Protein AF-A0A1J3D5P9-F1 (afdb_monomer)

Mean predicted aligned error: 11.23 Å

pLDDT: mean 81.09, std 12.34, range [38.19, 93.5]

Structure (mmCIF, N/CA/C/O backbone):
data_AF-A0A1J3D5P9-F1
#
_entry.id   AF-A0A1J3D5P9-F1
#
loop_
_atom_site.group_PDB
_atom_site.id
_atom_site.type_symbol
_atom_site.label_atom_id
_atom_site.label_alt_id
_atom_site.label_comp_id
_atom_site.label_asym_id
_atom_site.label_entity_id
_atom_site.label_seq_id
_atom_site.pdbx_PDB_ins_code
_atom_site.Cartn_x
_atom_site.Cartn_y
_atom_site.Cartn_z
_atom_site.occupancy
_atom_site.B_iso_or_equiv
_atom_site.auth_seq_id
_atom_site.auth_comp_id
_atom_site.auth_asym_id
_atom_site.auth_atom_id
_atom_site.pdbx_PDB_model_num
ATOM 1 N N . LEU A 1 1 ? 7.967 -20.321 -6.974 1.00 40.34 1 LEU A N 1
ATOM 2 C CA . LEU A 1 1 ? 7.329 -18.988 -7.048 1.00 40.34 1 LEU A CA 1
ATOM 3 C C . LEU A 1 1 ? 6.367 -18.915 -5.877 1.00 40.34 1 LEU A C 1
ATOM 5 O O . LEU A 1 1 ? 5.347 -19.586 -5.924 1.00 40.34 1 LEU A O 1
ATOM 9 N N . GLU A 1 2 ? 6.733 -18.238 -4.789 1.00 38.19 2 GLU A N 1
ATOM 10 C CA . GLU A 1 2 ? 5.822 -18.061 -3.654 1.00 38.19 2 GLU A CA 1
ATOM 11 C C . GLU A 1 2 ? 4.641 -17.213 -4.117 1.00 38.19 2 GLU A C 1
ATOM 13 O O . GLU A 1 2 ? 4.770 -16.013 -4.364 1.00 38.19 2 GLU A O 1
ATOM 18 N N . THR A 1 3 ? 3.495 -17.858 -4.307 1.00 41.19 3 THR A N 1
ATOM 19 C CA . THR A 1 3 ? 2.219 -17.196 -4.542 1.00 41.19 3 THR A CA 1
ATOM 20 C C . THR A 1 3 ? 2.019 -16.223 -3.387 1.00 41.19 3 THR A C 1
ATOM 22 O O . THR A 1 3 ? 1.904 -16.646 -2.238 1.00 41.19 3 THR A O 1
ATOM 25 N N . THR A 1 4 ? 2.075 -14.918 -3.657 1.00 54.12 4 THR A N 1
ATOM 26 C CA . THR A 1 4 ? 1.967 -13.889 -2.619 1.00 54.12 4 THR A CA 1
ATOM 27 C C . THR A 1 4 ? 0.661 -14.107 -1.867 1.00 54.12 4 THR A C 1
ATOM 29 O O . THR A 1 4 ? -0.407 -13.894 -2.444 1.00 54.12 4 THR A O 1
ATOM 32 N N . LYS A 1 5 ? 0.738 -14.563 -0.612 1.00 68.69 5 LYS A N 1
ATOM 33 C CA . LYS A 1 5 ? -0.418 -14.689 0.278 1.00 68.69 5 LYS A CA 1
ATOM 34 C C . LYS A 1 5 ? -1.003 -13.288 0.444 1.00 68.69 5 LYS A C 1
ATOM 36 O O . LYS A 1 5 ? -0.422 -12.459 1.137 1.00 68.69 5 LYS A O 1
ATOM 41 N N . GLY A 1 6 ? -2.052 -12.987 -0.314 1.00 74.88 6 GLY A N 1
ATOM 42 C CA . GLY A 1 6 ? -2.789 -11.739 -0.182 1.00 74.88 6 GLY A CA 1
ATOM 43 C C . GLY A 1 6 ? -3.613 -11.799 1.093 1.00 74.88 6 GLY A C 1
ATOM 44 O O . GLY A 1 6 ? -4.184 -12.846 1.390 1.00 74.88 6 GLY A O 1
ATOM 45 N N . LEU A 1 7 ? -3.647 -10.699 1.835 1.00 83.81 7 LEU A N 1
ATOM 46 C CA . LEU A 1 7 ? -4.527 -10.570 2.981 1.00 83.81 7 LEU A CA 1
ATOM 47 C C . LEU A 1 7 ? -5.940 -10.287 2.462 1.00 83.81 7 LEU A C 1
ATOM 49 O O . LEU A 1 7 ? -6.143 -9.368 1.659 1.00 83.81 7 LEU A O 1
ATOM 53 N N . ASP A 1 8 ? -6.893 -11.113 2.876 1.00 83.25 8 ASP A N 1
ATOM 54 C CA . ASP A 1 8 ? -8.306 -10.874 2.616 1.00 83.25 8 ASP A CA 1
ATOM 55 C C . ASP A 1 8 ? -8.830 -9.890 3.670 1.00 83.25 8 ASP A C 1
ATOM 57 O O . ASP A 1 8 ? -8.488 -9.990 4.846 1.00 83.25 8 ASP A O 1
ATOM 61 N N . PHE A 1 9 ? -9.613 -8.911 3.229 1.00 83.56 9 PHE A N 1
ATOM 62 C CA . PHE A 1 9 ? -10.230 -7.903 4.087 1.00 83.56 9 PHE A CA 1
ATOM 63 C C . PHE A 1 9 ? -11.676 -7.677 3.642 1.00 83.56 9 PHE A C 1
ATOM 65 O O . PHE A 1 9 ? -12.020 -7.906 2.476 1.00 83.56 9 PHE A O 1
ATOM 72 N N . HIS A 1 10 ? -12.523 -7.259 4.575 1.00 82.50 10 HIS A N 1
ATOM 73 C CA . HIS A 1 10 ? -13.957 -7.082 4.380 1.00 82.50 10 HIS A CA 1
ATOM 74 C C . HIS A 1 10 ? -14.357 -5.604 4.409 1.00 82.50 10 HIS A C 1
ATOM 76 O O . HIS A 1 10 ? -13.612 -4.741 4.861 1.00 82.50 10 HIS A O 1
ATOM 82 N N . ASP A 1 11 ? -15.571 -5.307 3.940 1.00 83.50 11 ASP A N 1
ATOM 83 C CA . ASP A 1 11 ? -16.112 -3.941 3.867 1.00 83.50 11 ASP A CA 1
ATOM 84 C C . ASP A 1 11 ? -16.071 -3.220 5.224 1.00 83.50 11 ASP A C 1
ATOM 86 O O . ASP A 1 11 ? -15.718 -2.045 5.284 1.00 83.50 11 ASP A O 1
ATOM 90 N N . LYS A 1 12 ? -16.303 -3.959 6.316 1.00 83.06 12 LYS A N 1
ATOM 91 C CA . LYS A 1 12 ? -16.228 -3.463 7.701 1.00 83.06 12 LYS A CA 1
ATOM 92 C C . LYS A 1 12 ? -14.860 -2.881 8.066 1.00 83.06 12 LYS A C 1
ATOM 94 O O . LYS A 1 12 ? -14.778 -1.953 8.868 1.00 83.06 12 LYS A O 1
ATOM 99 N N . ASP A 1 13 ? -13.791 -3.398 7.465 1.00 82.69 13 ASP A N 1
ATOM 100 C CA . ASP A 1 13 ? -12.425 -2.942 7.731 1.00 82.69 13 ASP A CA 1
ATOM 101 C C . ASP A 1 13 ? -12.130 -1.602 7.037 1.00 82.69 13 ASP A C 1
ATOM 103 O O . ASP A 1 13 ? -11.192 -0.901 7.407 1.00 82.69 13 ASP A O 1
ATOM 107 N N . VAL A 1 14 ? -12.934 -1.230 6.032 1.00 84.56 14 VAL A N 1
ATOM 108 C CA . VAL A 1 14 ? -12.785 -0.000 5.232 1.00 84.56 14 VAL A CA 1
ATOM 109 C C . VAL A 1 14 ? -13.698 1.130 5.731 1.00 84.56 14 VAL A C 1
ATOM 111 O O . VAL A 1 14 ? -13.475 2.293 5.390 1.00 84.56 14 VAL A O 1
ATOM 114 N N . GLU A 1 15 ? -14.713 0.809 6.538 1.00 82.56 15 GLU A N 1
ATOM 115 C CA . GLU A 1 15 ? -15.733 1.752 7.023 1.00 82.56 15 GLU A CA 1
ATOM 116 C C . GLU A 1 15 ? -15.211 2.759 8.060 1.00 82.56 15 GLU A C 1
ATOM 118 O O . GLU A 1 15 ? -15.662 3.904 8.064 1.00 82.56 15 GLU A O 1
ATOM 123 N N . SER A 1 16 ? -14.251 2.367 8.905 1.00 90.50 16 SER A N 1
ATOM 124 C CA . SER A 1 16 ? -13.679 3.224 9.954 1.00 90.50 16 SER A CA 1
ATOM 125 C C . SER A 1 16 ? -12.176 3.429 9.767 1.00 90.50 16 SER A C 1
ATOM 127 O O . SER A 1 16 ? -11.458 2.519 9.349 1.00 90.50 16 SER A O 1
ATOM 129 N N . GLU A 1 17 ? -11.680 4.623 10.106 1.00 87.50 17 GLU A N 1
ATOM 130 C CA . GLU A 1 17 ? -10.238 4.895 10.095 1.00 87.50 17 GLU A CA 1
ATOM 131 C C . GLU A 1 17 ? -9.483 4.072 11.146 1.00 87.50 17 GLU A C 1
ATOM 133 O O . GLU A 1 17 ? -8.360 3.645 10.871 1.00 87.50 17 GLU A O 1
ATOM 138 N N . ASP A 1 18 ? -10.114 3.786 12.287 1.00 89.62 18 ASP A N 1
ATOM 139 C CA . ASP A 1 18 ? -9.534 2.944 13.339 1.00 89.62 18 ASP A CA 1
ATOM 140 C C . ASP A 1 18 ? -9.362 1.499 12.846 1.00 89.62 18 ASP A C 1
ATOM 142 O O . ASP A 1 18 ? -8.281 0.922 12.967 1.00 89.62 18 ASP A O 1
ATOM 146 N N . ASN A 1 19 ? -10.376 0.953 12.164 1.00 90.19 19 ASN A N 1
ATOM 147 C CA . ASN A 1 19 ? -10.308 -0.389 11.573 1.00 90.19 19 ASN A CA 1
ATOM 148 C C . ASN A 1 19 ? -9.239 -0.462 10.471 1.00 90.19 19 ASN A C 1
ATOM 150 O O . ASN A 1 19 ? -8.497 -1.440 10.382 1.00 90.19 19 ASN A O 1
ATOM 154 N N . LEU A 1 20 ? -9.105 0.589 9.651 1.00 91.12 20 LEU A N 1
ATOM 155 C CA . LEU A 1 20 ? -8.042 0.675 8.645 1.00 91.12 20 LEU A CA 1
ATOM 156 C C . LEU A 1 20 ? -6.652 0.685 9.288 1.00 91.12 20 LEU A C 1
ATOM 158 O O . LEU A 1 20 ? -5.711 0.128 8.715 1.00 91.12 20 LEU A O 1
ATOM 162 N N . TRP A 1 21 ? -6.508 1.326 10.449 1.00 90.69 21 TRP A N 1
ATOM 163 C CA . TRP A 1 21 ? -5.254 1.343 11.196 1.00 90.69 21 TRP A CA 1
ATOM 164 C C . TRP A 1 21 ? -4.912 -0.038 11.767 1.00 90.69 21 TRP A C 1
ATOM 166 O O . TRP A 1 21 ? -3.777 -0.498 11.616 1.00 90.69 21 TRP A O 1
ATOM 176 N N . GLU A 1 22 ? -5.889 -0.742 12.339 1.00 91.31 22 GLU A N 1
ATOM 177 C CA . GLU A 1 22 ? -5.712 -2.129 12.787 1.00 91.31 22 GLU A CA 1
ATOM 178 C C . GLU A 1 22 ? -5.345 -3.057 11.621 1.00 91.31 22 GLU A C 1
ATOM 180 O O . GLU A 1 22 ? -4.378 -3.821 11.706 1.00 91.31 22 GLU A O 1
ATOM 185 N N . LEU A 1 23 ? -6.041 -2.924 10.488 1.00 91.19 23 LEU A N 1
ATOM 186 C CA . LEU A 1 23 ? -5.744 -3.660 9.260 1.00 91.19 23 LEU A CA 1
ATOM 187 C C . LEU A 1 23 ? -4.319 -3.383 8.764 1.00 91.19 23 LEU A C 1
ATOM 189 O O . LEU A 1 23 ? -3.641 -4.291 8.280 1.00 91.19 23 LEU A O 1
ATOM 193 N N . TYR A 1 24 ? -3.841 -2.145 8.893 1.00 90.56 24 TYR A N 1
ATOM 194 C CA . TYR A 1 24 ? -2.483 -1.768 8.513 1.00 90.56 24 TYR A CA 1
ATOM 195 C C . TYR A 1 24 ? -1.423 -2.436 9.398 1.00 90.56 24 TYR A C 1
ATOM 197 O O . TYR A 1 24 ? -0.433 -2.954 8.876 1.00 90.56 24 TYR A O 1
ATOM 205 N N . GLU A 1 25 ? -1.610 -2.477 10.719 1.00 89.88 25 GLU A N 1
ATOM 206 C CA . GLU A 1 25 ? -0.680 -3.168 11.625 1.00 89.88 25 GLU A CA 1
ATOM 207 C C . GLU A 1 25 ? -0.724 -4.699 11.434 1.00 89.88 25 GLU A C 1
ATOM 209 O O . GLU A 1 25 ? 0.331 -5.345 11.423 1.00 89.88 25 GLU A O 1
ATOM 214 N N . LEU A 1 26 ? -1.902 -5.279 11.169 1.00 89.88 26 LEU A N 1
ATOM 215 C CA . LEU A 1 26 ? -2.049 -6.689 10.782 1.00 89.88 26 LEU A CA 1
ATOM 216 C C . LEU A 1 26 ? -1.309 -6.996 9.477 1.00 89.88 26 LEU A C 1
ATOM 218 O O . LEU A 1 26 ? -0.515 -7.934 9.412 1.00 89.88 26 LEU A O 1
ATOM 222 N N . TRP A 1 27 ? -1.518 -6.177 8.447 1.00 91.00 27 TRP A N 1
ATOM 223 C CA . TRP A 1 27 ? -0.854 -6.312 7.153 1.00 91.00 27 TRP A CA 1
ATOM 224 C C . TRP A 1 27 ? 0.671 -6.194 7.276 1.00 91.00 27 TRP A C 1
ATOM 226 O O . TRP A 1 27 ? 1.409 -7.003 6.704 1.00 91.00 27 TRP A O 1
ATOM 236 N N . ARG A 1 28 ? 1.161 -5.234 8.070 1.00 89.06 28 ARG A N 1
ATOM 237 C CA . ARG A 1 28 ? 2.598 -5.062 8.330 1.00 89.06 28 ARG A CA 1
ATOM 238 C C . ARG A 1 28 ? 3.198 -6.254 9.053 1.00 89.06 28 ARG A C 1
ATOM 240 O O . ARG A 1 28 ? 4.315 -6.646 8.724 1.00 89.06 28 ARG A O 1
ATOM 247 N N . SER A 1 29 ? 2.465 -6.826 10.002 1.00 88.25 29 SER A N 1
ATOM 248 C CA . SER A 1 29 ? 2.885 -8.022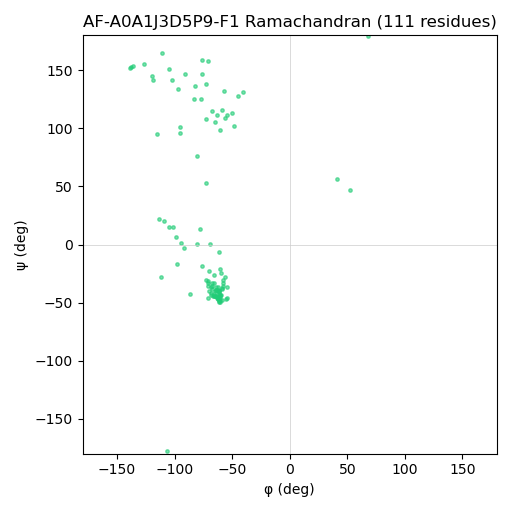 10.731 1.00 88.25 29 SER A CA 1
ATOM 249 C C . SER A 1 29 ? 2.897 -9.252 9.819 1.00 88.25 29 SER A C 1
ATOM 251 O O . SER A 1 29 ? 3.863 -10.008 9.826 1.00 88.25 29 SER A O 1
ATOM 253 N N . HIS A 1 30 ? 1.882 -9.407 8.964 1.00 87.19 30 HIS A N 1
ATOM 254 C CA . HIS A 1 30 ? 1.768 -10.511 8.006 1.00 87.19 30 HIS A CA 1
ATOM 255 C C . HIS A 1 30 ? 2.878 -10.508 6.941 1.00 87.19 30 HIS A C 1
ATOM 257 O O . HIS A 1 30 ? 3.355 -11.566 6.533 1.00 87.19 30 HIS A O 1
ATOM 263 N N . HIS A 1 31 ? 3.305 -9.329 6.485 1.00 84.00 31 HIS A N 1
ATOM 264 C CA . HIS A 1 31 ? 4.380 -9.187 5.498 1.00 84.00 31 HIS A CA 1
ATOM 265 C C . HIS A 1 31 ? 5.749 -8.845 6.103 1.00 84.00 31 HIS A C 1
ATOM 267 O O . HIS A 1 31 ? 6.693 -8.599 5.352 1.00 84.00 31 HIS A O 1
ATOM 273 N N . THR A 1 32 ? 5.867 -8.834 7.435 1.00 84.50 32 THR A N 1
ATOM 274 C CA . THR A 1 32 ? 7.101 -8.528 8.179 1.00 84.50 32 THR A CA 1
ATOM 275 C C . THR A 1 32 ? 7.743 -7.198 7.748 1.00 84.50 32 THR A C 1
ATOM 277 O O . THR A 1 32 ? 8.945 -7.103 7.500 1.00 84.50 32 THR A O 1
ATOM 280 N N . ILE A 1 33 ? 6.932 -6.142 7.631 1.00 81.06 33 ILE A N 1
ATOM 281 C CA . ILE A 1 33 ? 7.361 -4.819 7.154 1.00 81.06 33 ILE A CA 1
ATOM 282 C C . ILE A 1 33 ? 7.698 -3.912 8.349 1.00 81.06 33 ILE A C 1
ATOM 284 O O . ILE A 1 33 ? 6.827 -3.312 9.000 1.00 81.06 33 ILE A O 1
ATOM 288 N N . ALA A 1 34 ? 8.996 -3.775 8.625 1.00 78.12 34 ALA A N 1
ATOM 289 C CA . ALA A 1 34 ? 9.526 -2.827 9.600 1.00 78.12 34 ALA A CA 1
ATOM 290 C C . ALA A 1 34 ? 9.668 -1.425 8.974 1.00 78.12 34 ALA A C 1
ATOM 292 O O . ALA A 1 34 ? 10.304 -1.266 7.934 1.00 78.12 34 ALA A O 1
ATOM 293 N N . ARG A 1 35 ? 9.063 -0.406 9.599 1.00 79.50 35 ARG A N 1
ATOM 294 C CA . ARG A 1 35 ? 9.130 1.014 9.195 1.00 79.50 35 ARG A CA 1
ATOM 295 C C . ARG A 1 35 ? 9.291 1.902 10.423 1.00 79.50 35 ARG A C 1
ATOM 297 O O . ARG A 1 35 ? 8.812 1.536 11.500 1.00 79.50 35 ARG A O 1
ATOM 304 N N . SER A 1 36 ? 9.918 3.065 10.253 1.00 85.25 36 SER A N 1
ATOM 305 C CA . SER A 1 36 ? 10.032 4.067 11.320 1.00 85.25 36 SER A CA 1
ATOM 306 C C . SER A 1 36 ? 8.678 4.729 11.614 1.00 85.25 36 SER A C 1
ATOM 308 O O . SER A 1 36 ? 7.785 4.735 10.766 1.00 85.25 36 SER A O 1
ATOM 310 N N . LEU A 1 37 ? 8.507 5.296 12.814 1.00 81.62 37 LEU A N 1
ATOM 311 C CA . LEU A 1 37 ? 7.240 5.915 13.233 1.00 81.62 37 LEU A CA 1
ATOM 312 C C . LEU A 1 37 ? 6.803 7.054 12.293 1.00 81.62 37 LEU A C 1
ATOM 314 O O . LEU A 1 37 ? 5.624 7.171 11.971 1.00 81.62 37 LEU A O 1
ATOM 318 N N . GLU A 1 38 ? 7.755 7.850 11.805 1.00 83.31 38 GLU A N 1
ATOM 319 C CA . GLU A 1 38 ? 7.475 8.957 1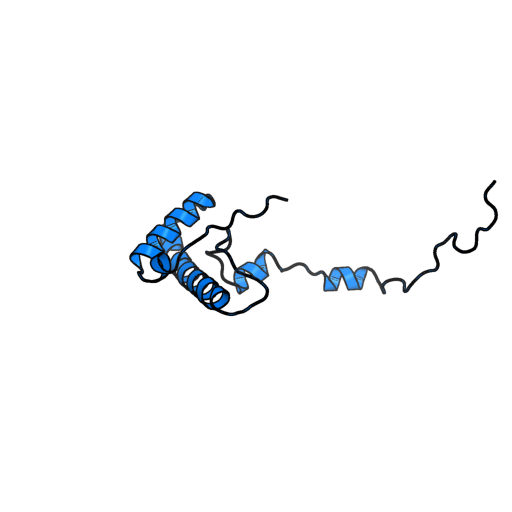0.886 1.00 83.31 38 GLU A CA 1
ATOM 320 C C . GLU A 1 38 ? 7.041 8.455 9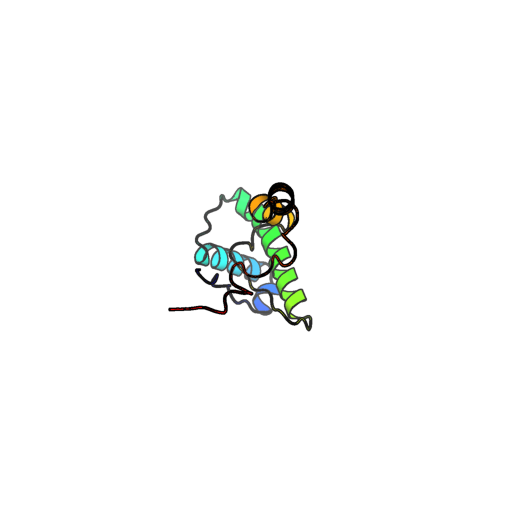.498 1.00 83.31 38 GLU A C 1
ATOM 322 O O . GLU A 1 38 ? 6.101 8.973 8.889 1.00 83.31 38 GLU A O 1
ATOM 327 N N . GLU A 1 39 ? 7.685 7.393 9.005 1.00 86.00 39 GLU A N 1
ATOM 328 C CA . GLU A 1 39 ? 7.301 6.762 7.745 1.00 86.00 39 GLU A CA 1
ATOM 329 C C . GLU A 1 39 ? 5.940 6.079 7.846 1.00 86.00 39 GLU A C 1
ATOM 331 O O . GLU A 1 39 ? 5.195 6.092 6.866 1.00 86.00 39 GLU A O 1
ATOM 336 N N . LYS A 1 40 ? 5.582 5.521 9.014 1.00 85.69 40 LYS A N 1
ATOM 337 C CA . LYS A 1 40 ? 4.290 4.852 9.213 1.00 85.69 40 LYS A CA 1
ATOM 338 C C . LYS A 1 40 ? 3.122 5.769 8.868 1.00 85.69 40 LYS A C 1
ATOM 340 O O . LYS A 1 40 ? 2.245 5.333 8.135 1.00 85.69 40 LYS A O 1
ATOM 345 N N . ALA A 1 41 ? 3.121 7.016 9.339 1.00 86.94 41 ALA A N 1
ATOM 346 C CA . ALA A 1 41 ? 2.025 7.951 9.077 1.00 86.94 41 ALA A CA 1
ATOM 347 C C . ALA A 1 41 ? 1.906 8.296 7.581 1.00 86.94 41 ALA A C 1
ATOM 349 O O . ALA A 1 41 ? 0.817 8.261 7.006 1.00 86.94 41 ALA A O 1
ATOM 350 N N . LYS A 1 42 ? 3.041 8.557 6.917 1.00 89.31 42 LYS A N 1
ATOM 351 C CA . LYS A 1 42 ? 3.089 8.840 5.471 1.00 89.31 42 LYS A CA 1
ATOM 352 C C . LYS A 1 42 ? 2.605 7.637 4.651 1.00 89.31 42 LYS A C 1
ATOM 354 O O . LYS A 1 42 ? 1.779 7.786 3.752 1.00 89.31 42 LYS A O 1
ATOM 359 N N . ARG A 1 43 ? 3.089 6.439 4.987 1.00 90.69 43 ARG A N 1
ATOM 360 C CA . ARG A 1 43 ? 2.756 5.173 4.315 1.00 90.69 43 ARG A CA 1
ATOM 361 C C . ARG A 1 43 ? 1.324 4.722 4.593 1.00 90.69 43 ARG A C 1
ATOM 363 O O . ARG A 1 43 ? 0.692 4.172 3.698 1.00 90.69 43 ARG A O 1
ATOM 370 N N . PHE A 1 44 ? 0.779 5.031 5.768 1.00 91.38 44 PHE A N 1
ATOM 371 C CA . PHE A 1 44 ? -0.618 4.759 6.093 1.00 91.38 44 PHE A CA 1
ATOM 372 C C . PHE A 1 44 ? -1.579 5.500 5.158 1.00 91.38 44 PHE A C 1
ATOM 374 O O . PHE A 1 44 ? -2.539 4.907 4.678 1.00 91.38 44 PHE A O 1
ATOM 381 N N . ASN A 1 45 ? -1.297 6.757 4.799 1.00 92.12 45 ASN A N 1
ATOM 382 C CA . ASN A 1 45 ? -2.125 7.478 3.825 1.00 92.12 45 ASN A CA 1
ATOM 383 C C . ASN A 1 45 ? -2.145 6.796 2.448 1.00 92.12 45 ASN A C 1
ATOM 385 O O . ASN A 1 45 ? -3.204 6.687 1.827 1.00 92.12 45 ASN A O 1
ATOM 389 N N . VAL A 1 46 ? -0.995 6.288 1.993 1.00 93.06 46 VAL A N 1
ATOM 390 C CA . VAL A 1 46 ? -0.897 5.507 0.747 1.00 93.06 46 VAL A CA 1
ATOM 391 C C . VAL A 1 46 ? -1.682 4.201 0.869 1.00 93.06 46 VAL A C 1
ATOM 393 O O . VAL A 1 46 ? -2.460 3.858 -0.019 1.00 93.06 46 VAL A O 1
ATOM 396 N N . PHE A 1 47 ? -1.542 3.515 2.002 1.00 92.62 47 PHE A N 1
ATOM 397 C CA . PHE A 1 47 ? -2.268 2.287 2.300 1.00 92.62 47 PHE A CA 1
ATOM 398 C C . PHE 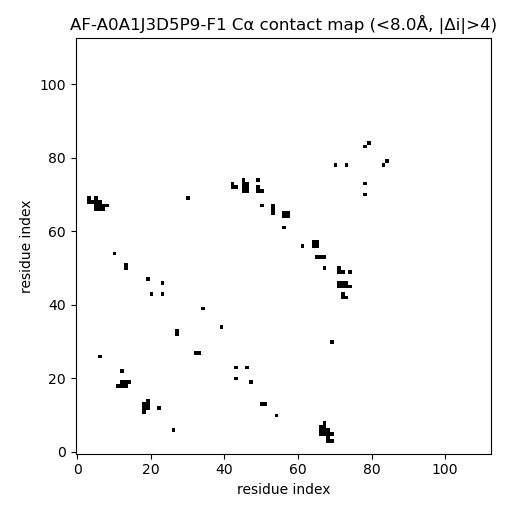A 1 47 ? -3.788 2.488 2.272 1.00 92.62 47 PHE A C 1
ATOM 400 O O . PHE A 1 47 ? -4.481 1.747 1.577 1.00 92.62 47 PHE A O 1
ATOM 407 N N . LYS A 1 48 ? -4.309 3.540 2.923 1.00 93.00 48 LYS A N 1
ATOM 408 C CA . LYS A 1 48 ? -5.739 3.897 2.882 1.00 93.00 48 LYS A CA 1
ATOM 409 C C . LYS A 1 48 ? -6.240 4.055 1.447 1.00 93.00 48 LYS A C 1
ATOM 411 O O . LYS A 1 48 ? -7.295 3.529 1.094 1.00 93.00 48 LYS A O 1
ATOM 416 N N . HIS A 1 49 ? -5.481 4.766 0.612 1.00 92.81 49 HIS A N 1
ATOM 417 C CA . HIS A 1 49 ? -5.838 4.969 -0.790 1.00 92.81 49 HIS A CA 1
ATOM 418 C C . HIS A 1 49 ? -5.870 3.645 -1.571 1.00 92.81 49 HIS A C 1
ATOM 420 O O . HIS A 1 49 ? -6.832 3.370 -2.289 1.00 92.81 49 HIS A O 1
ATOM 426 N N . ASN A 1 50 ? -4.864 2.791 -1.380 1.00 93.25 50 ASN A N 1
ATOM 427 C CA . ASN A 1 50 ? -4.768 1.498 -2.052 1.00 93.25 50 ASN A CA 1
ATOM 428 C C . ASN A 1 50 ? -5.886 0.530 -1.633 1.00 93.25 50 ASN A C 1
ATOM 430 O O . ASN A 1 50 ? -6.484 -0.117 -2.492 1.00 93.25 50 ASN A O 1
ATOM 434 N N . VAL A 1 51 ? -6.215 0.454 -0.339 1.00 92.12 51 VAL A N 1
ATOM 435 C CA . VAL A 1 51 ? -7.307 -0.395 0.172 1.00 92.12 51 VAL A CA 1
ATOM 436 C C . VAL A 1 51 ? -8.650 0.026 -0.426 1.00 92.12 51 VAL A C 1
ATOM 438 O O . VAL A 1 51 ? -9.383 -0.821 -0.941 1.00 92.12 51 VAL A O 1
ATOM 441 N N . ARG A 1 52 ? -8.943 1.334 -0.456 1.00 91.38 52 ARG A N 1
ATOM 442 C CA . ARG A 1 52 ? -10.154 1.866 -1.105 1.00 91.38 52 ARG A CA 1
ATOM 443 C C . ARG A 1 52 ? -10.193 1.523 -2.592 1.00 91.38 52 ARG A C 1
ATOM 445 O O . ARG A 1 52 ? -11.213 1.047 -3.081 1.00 91.38 52 ARG A O 1
ATOM 452 N N . HIS A 1 53 ? -9.071 1.670 -3.295 1.00 91.75 53 HIS A N 1
ATOM 453 C CA . HIS A 1 53 ? -8.979 1.320 -4.711 1.00 91.75 53 HIS A CA 1
ATOM 454 C C . HIS A 1 53 ? -9.249 -0.171 -4.979 1.00 91.75 53 HIS A C 1
ATOM 456 O O . HIS A 1 53 ? -9.956 -0.516 -5.932 1.00 91.75 53 HIS A O 1
ATOM 462 N N . ILE A 1 54 ? -8.706 -1.062 -4.142 1.00 91.31 54 ILE A N 1
ATOM 463 C CA . ILE A 1 54 ? -8.958 -2.508 -4.217 1.00 91.31 54 ILE A CA 1
ATOM 464 C C . ILE A 1 54 ? -10.445 -2.788 -4.001 1.00 91.31 54 ILE A C 1
ATOM 466 O O . ILE A 1 54 ? -11.060 -3.490 -4.802 1.00 91.31 54 ILE A O 1
ATOM 470 N N . HIS A 1 55 ? -11.025 -2.201 -2.958 1.00 90.94 55 HIS A N 1
ATOM 471 C CA . HIS A 1 55 ? -12.424 -2.374 -2.597 1.00 90.94 55 HIS A CA 1
ATOM 472 C C . HIS A 1 55 ? -13.376 -1.909 -3.718 1.00 90.94 55 HIS A C 1
ATOM 474 O O . HIS A 1 55 ? -14.227 -2.674 -4.176 1.00 90.94 55 HIS A O 1
ATOM 480 N N . GLU A 1 56 ? -13.169 -0.707 -4.261 1.00 91.25 56 GLU A N 1
ATOM 481 C CA . GLU A 1 56 ? -13.934 -0.183 -5.401 1.00 91.25 56 GLU A CA 1
ATOM 482 C C . GLU A 1 56 ? -13.763 -1.026 -6.670 1.00 91.25 56 GLU A C 1
ATOM 484 O O . GLU A 1 56 ? -14.710 -1.227 -7.431 1.00 91.25 56 GLU A O 1
ATOM 489 N N . THR A 1 57 ? -12.551 -1.520 -6.930 1.00 91.38 57 THR A N 1
ATOM 490 C CA . THR A 1 57 ? -12.277 -2.345 -8.112 1.00 91.38 57 THR A CA 1
ATOM 491 C C . THR A 1 57 ? -12.911 -3.725 -7.991 1.00 91.38 57 THR A C 1
ATOM 493 O O . THR A 1 57 ? -13.404 -4.247 -8.988 1.00 91.38 57 THR A O 1
ATOM 496 N N . ASN A 1 58 ? -12.953 -4.291 -6.787 1.00 90.75 58 ASN A N 1
ATOM 497 C CA . ASN A 1 58 ? -13.591 -5.575 -6.521 1.00 90.75 58 ASN A CA 1
ATOM 498 C C . ASN A 1 58 ? -15.118 -5.494 -6.571 1.00 90.75 58 ASN A C 1
ATOM 500 O O . ASN A 1 58 ? -15.745 -6.473 -6.982 1.00 90.75 58 ASN A O 1
ATOM 504 N N . LYS A 1 59 ? -15.698 -4.337 -6.219 1.00 89.88 59 LYS A N 1
ATOM 505 C CA . LYS A 1 59 ? -17.125 -4.030 -6.412 1.00 89.88 59 LYS A CA 1
ATOM 506 C C . LYS A 1 59 ? -17.525 -3.950 -7.888 1.00 89.88 59 LYS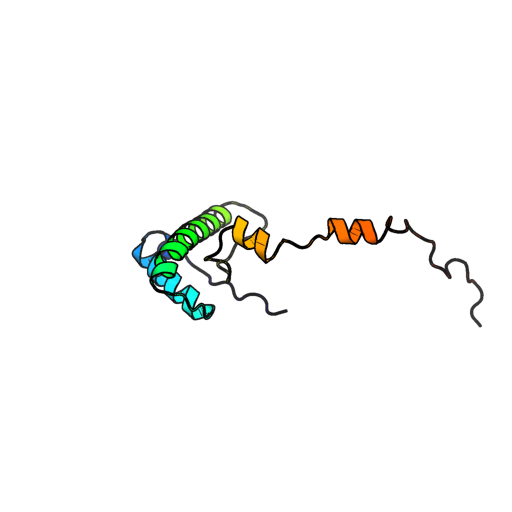 A C 1
ATOM 508 O O . LYS A 1 59 ? -18.679 -4.197 -8.219 1.00 89.88 59 LYS A O 1
ATOM 513 N N . LYS A 1 60 ? -16.588 -3.628 -8.783 1.00 92.12 60 LYS A N 1
ATOM 514 C CA . LYS A 1 60 ? -16.825 -3.646 -10.232 1.00 92.12 60 LYS A CA 1
ATOM 515 C C . LYS A 1 60 ? -16.819 -5.085 -10.757 1.00 92.12 60 LYS A C 1
ATOM 517 O O . LYS A 1 60 ? -16.056 -5.939 -10.290 1.00 92.12 60 LYS A O 1
ATOM 522 N N . ASP A 1 61 ? -17.639 -5.338 -11.774 1.00 91.44 61 ASP A N 1
ATOM 523 C CA . ASP A 1 61 ? -17.687 -6.629 -12.462 1.00 91.44 61 ASP A CA 1
ATOM 524 C C . ASP A 1 61 ? -16.541 -6.743 -13.476 1.00 91.44 61 ASP A C 1
ATOM 526 O O . ASP A 1 61 ? -16.677 -6.500 -14.674 1.00 91.44 61 ASP A O 1
ATOM 530 N N . LYS A 1 62 ? -15.339 -6.987 -12.950 1.00 90.94 62 LYS A N 1
ATOM 531 C CA . LYS A 1 62 ? -14.126 -7.216 -13.734 1.00 90.94 62 LYS A CA 1
ATOM 532 C C . LYS A 1 62 ? -13.759 -8.700 -13.715 1.00 90.94 62 LYS A C 1
ATOM 534 O O . LYS A 1 62 ? -13.947 -9.350 -12.686 1.00 90.94 62 LYS A O 1
ATOM 539 N N . PRO A 1 63 ? -13.104 -9.212 -14.776 1.00 93.50 63 PRO A N 1
ATOM 540 C CA . PRO A 1 63 ? -12.660 -10.608 -14.848 1.00 93.50 63 PRO A CA 1
ATOM 541 C C . PRO A 1 63 ? -11.513 -10.939 -13.875 1.00 93.50 63 PRO A C 1
ATOM 543 O O . PRO A 1 63 ? -11.014 -12.059 -13.861 1.00 93.50 63 PRO A O 1
ATOM 546 N N . TYR A 1 64 ? -11.059 -9.967 -13.080 1.00 89.38 64 TYR A N 1
ATOM 547 C CA . TYR A 1 64 ? -10.021 -10.126 -12.072 1.00 89.38 64 TYR A CA 1
ATOM 548 C C . TYR A 1 64 ? -10.424 -9.418 -10.779 1.00 89.38 64 TYR A C 1
ATOM 550 O O . TYR A 1 64 ? -11.165 -8.432 -10.794 1.00 89.38 64 TYR A O 1
ATOM 558 N N . LYS A 1 65 ? -9.882 -9.901 -9.660 1.00 89.88 65 LYS A N 1
ATOM 559 C CA . LYS A 1 65 ? -10.024 -9.284 -8.339 1.00 89.88 65 LYS A CA 1
ATOM 560 C C . LYS A 1 65 ? -8.653 -8.893 -7.807 1.00 89.88 65 LYS A C 1
ATOM 562 O O . LYS A 1 65 ? -7.665 -9.595 -8.024 1.00 89.88 65 LYS A O 1
ATOM 567 N N . LEU A 1 66 ? -8.595 -7.751 -7.141 1.00 90.88 66 LEU A N 1
ATOM 568 C CA . LEU A 1 66 ? -7.404 -7.269 -6.464 1.00 90.88 66 LEU A CA 1
ATOM 569 C C . LEU A 1 66 ? -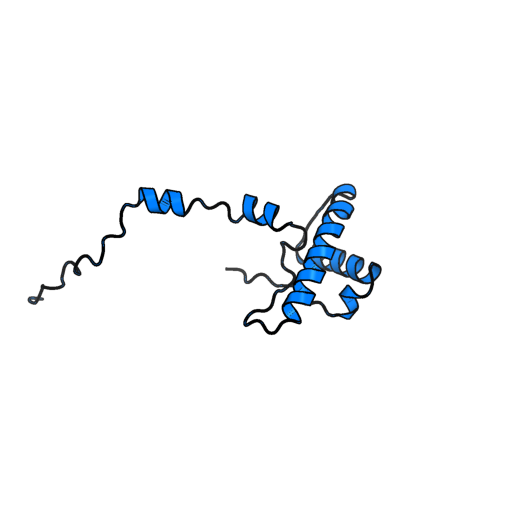7.407 -7.771 -5.017 1.00 90.88 66 LEU A C 1
ATOM 571 O O . LEU A 1 66 ? -8.459 -7.898 -4.393 1.00 90.88 66 LEU A O 1
ATOM 575 N N . LYS A 1 67 ? -6.220 -8.045 -4.482 1.00 90.44 67 LYS A N 1
ATOM 576 C CA . LYS A 1 67 ? -6.014 -8.407 -3.077 1.00 90.44 67 LYS A CA 1
ATOM 577 C C . LYS A 1 67 ? -4.970 -7.497 -2.457 1.00 90.44 67 LYS A C 1
ATOM 579 O O . LYS A 1 67 ? -4.105 -6.975 -3.166 1.00 90.44 67 LYS A O 1
ATOM 584 N N . LEU A 1 68 ? -5.027 -7.352 -1.137 1.00 91.00 68 LEU A N 1
ATOM 585 C CA . LEU A 1 68 ? -4.014 -6.615 -0.404 1.00 91.00 68 LEU A CA 1
ATOM 586 C C . LEU A 1 68 ? -2.727 -7.446 -0.356 1.00 91.00 68 LEU A C 1
ATOM 588 O O . LEU A 1 68 ? -2.656 -8.486 0.293 1.00 91.00 68 LEU A O 1
ATOM 592 N N . ASN A 1 69 ? -1.722 -7.018 -1.112 1.00 90.81 69 ASN A N 1
ATOM 593 C CA . ASN A 1 69 ? -0.433 -7.694 -1.233 1.00 90.81 69 ASN A CA 1
ATOM 594 C C . ASN A 1 69 ? 0.660 -6.916 -0.480 1.00 90.81 69 ASN A C 1
ATOM 596 O O . ASN A 1 69 ? 0.401 -5.863 0.099 1.00 90.81 69 ASN A O 1
ATOM 600 N N . LYS A 1 70 ? 1.910 -7.389 -0.537 1.00 88.38 70 LYS A N 1
ATOM 601 C CA . LYS A 1 70 ? 3.067 -6.734 0.103 1.00 88.38 70 LYS A CA 1
ATOM 602 C C . LYS A 1 70 ? 3.393 -5.317 -0.404 1.00 88.38 70 LYS A C 1
ATOM 604 O O . LYS A 1 70 ? 4.279 -4.682 0.146 1.00 88.38 70 LYS A O 1
ATOM 609 N N . PHE A 1 71 ? 2.714 -4.835 -1.444 1.00 89.62 71 PHE A N 1
ATOM 610 C CA . PHE A 1 71 ? 2.877 -3.495 -2.014 1.00 89.62 71 PHE A CA 1
ATOM 611 C C . PHE A 1 71 ? 1.771 -2.528 -1.564 1.00 89.62 71 PHE A C 1
ATOM 613 O O . PHE A 1 71 ? 1.609 -1.465 -2.157 1.00 89.62 71 PHE A O 1
ATOM 620 N N . GLY A 1 72 ? 1.006 -2.882 -0.526 1.00 88.56 72 GLY A N 1
ATOM 621 C CA . GLY A 1 72 ? -0.061 -2.047 0.024 1.00 88.56 72 GLY A CA 1
ATOM 622 C C . GLY A 1 72 ? 0.390 -0.647 0.457 1.00 88.56 72 GLY A C 1
ATOM 623 O O . GLY A 1 72 ? -0.406 0.281 0.371 1.00 88.56 72 GLY A O 1
ATOM 624 N N . ASP A 1 73 ? 1.654 -0.460 0.848 1.00 89.38 73 ASP A N 1
ATOM 625 C CA . ASP A 1 73 ? 2.230 0.831 1.256 1.00 89.38 73 ASP A CA 1
ATOM 626 C C . ASP A 1 73 ? 2.948 1.597 0.126 1.00 89.38 73 ASP A C 1
ATOM 628 O O . ASP A 1 73 ? 3.511 2.670 0.374 1.00 89.38 73 ASP A O 1
ATOM 632 N N . MET A 1 74 ? 2.961 1.066 -1.101 1.00 91.50 74 MET A N 1
ATOM 633 C CA . MET A 1 74 ? 3.633 1.679 -2.250 1.00 91.50 74 MET A CA 1
ATOM 634 C C . MET A 1 74 ? 2.637 2.378 -3.169 1.00 91.50 74 MET A C 1
ATOM 636 O O . MET A 1 74 ? 1.544 1.875 -3.439 1.00 91.50 74 MET A O 1
ATOM 640 N N . THR A 1 75 ? 3.032 3.530 -3.707 1.00 91.62 75 THR A N 1
ATOM 641 C CA . THR A 1 75 ? 2.260 4.169 -4.776 1.00 91.62 75 THR A CA 1
ATOM 642 C C . THR A 1 75 ? 2.496 3.455 -6.109 1.00 91.62 75 THR A C 1
ATOM 644 O O . THR A 1 75 ? 3.513 2.786 -6.317 1.00 91.62 75 THR A O 1
ATOM 647 N N . SER A 1 76 ? 1.573 3.627 -7.058 1.00 89.19 76 SER A N 1
ATOM 648 C CA . SER A 1 76 ? 1.714 3.045 -8.403 1.00 89.19 76 SER A CA 1
ATOM 649 C C . SER A 1 76 ? 2.995 3.506 -9.110 1.00 89.19 76 SER A C 1
ATOM 651 O O . SER A 1 76 ? 3.628 2.732 -9.830 1.00 89.19 76 SER A O 1
ATOM 653 N N . GLU A 1 77 ? 3.407 4.755 -8.890 1.00 88.56 77 GLU A N 1
ATOM 654 C CA . GLU A 1 77 ? 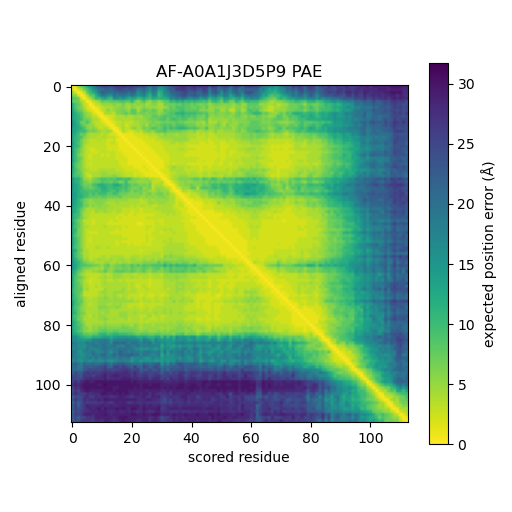4.635 5.302 -9.461 1.00 88.56 77 GLU A CA 1
ATOM 655 C C . GLU A 1 77 ? 5.889 4.694 -8.821 1.00 88.56 77 GLU A C 1
ATOM 657 O O . GLU A 1 77 ? 6.790 4.255 -9.541 1.00 88.56 77 GLU A O 1
ATOM 662 N N . GLU A 1 78 ? 5.928 4.593 -7.488 1.00 89.81 78 GLU A N 1
ATOM 663 C CA . GLU A 1 78 ? 7.031 3.954 -6.758 1.00 89.81 78 GLU A CA 1
ATOM 664 C C . GLU A 1 78 ? 7.189 2.483 -7.154 1.00 89.81 78 GLU A C 1
ATOM 666 O O . GLU A 1 78 ? 8.309 2.010 -7.391 1.00 89.81 78 GLU A O 1
ATOM 671 N N . PHE A 1 79 ? 6.065 1.768 -7.273 1.00 90.12 79 PHE A N 1
ATOM 672 C CA . PHE A 1 79 ? 6.044 0.385 -7.731 1.00 90.12 79 PHE A CA 1
ATOM 673 C C . PHE A 1 79 ? 6.608 0.278 -9.149 1.00 90.12 79 PHE A C 1
ATOM 675 O O . PHE A 1 79 ? 7.491 -0.541 -9.411 1.00 90.12 79 PHE A O 1
ATOM 682 N N . ARG A 1 80 ? 6.155 1.147 -10.062 1.00 88.19 80 ARG A N 1
ATOM 683 C CA . ARG A 1 80 ? 6.605 1.134 -11.456 1.00 88.19 80 ARG A CA 1
ATOM 684 C C . ARG A 1 80 ? 8.100 1.419 -11.576 1.00 88.19 80 ARG A C 1
ATOM 686 O O . ARG A 1 80 ? 8.782 0.733 -12.331 1.00 88.19 80 ARG A O 1
ATOM 693 N N . LYS A 1 81 ? 8.608 2.394 -10.818 1.00 87.81 81 LYS A N 1
ATOM 694 C CA . LYS A 1 81 ? 10.024 2.782 -10.821 1.00 87.81 81 LYS A CA 1
ATOM 695 C C . LYS A 1 81 ? 10.930 1.667 -10.296 1.00 87.81 81 LYS A C 1
ATOM 697 O O . LYS A 1 81 ? 11.995 1.444 -10.857 1.00 87.81 81 LYS A O 1
ATOM 702 N N . THR A 1 82 ? 10.499 0.969 -9.247 1.00 86.56 82 THR A N 1
ATOM 703 C CA . THR A 1 82 ? 11.327 -0.036 -8.562 1.00 86.56 82 THR A CA 1
ATOM 704 C C . THR A 1 82 ? 11.225 -1.421 -9.202 1.00 86.56 82 THR A C 1
ATOM 706 O O . THR A 1 82 ? 12.235 -2.093 -9.380 1.00 86.56 82 THR A O 1
ATOM 709 N N . TYR A 1 83 ? 10.014 -1.852 -9.570 1.00 83.31 83 TYR A N 1
ATOM 710 C CA . TYR A 1 83 ? 9.742 -3.234 -9.986 1.00 83.31 83 TYR A CA 1
ATOM 711 C C . TYR A 1 83 ? 9.394 -3.382 -11.469 1.00 83.31 83 TYR A C 1
ATOM 713 O O . TYR A 1 83 ? 9.657 -4.431 -12.052 1.00 83.31 83 TYR A O 1
ATOM 721 N N . ALA A 1 84 ? 8.823 -2.352 -12.102 1.00 80.62 84 ALA A N 1
ATOM 722 C CA . ALA A 1 84 ? 8.411 -2.406 -13.510 1.00 80.62 84 ALA A CA 1
ATOM 723 C C . ALA A 1 84 ? 9.354 -1.640 -14.458 1.00 80.62 84 ALA A C 1
ATOM 725 O O . ALA A 1 84 ? 9.004 -1.385 -15.610 1.00 80.62 84 ALA A O 1
ATOM 726 N N . GLY A 1 85 ? 10.555 -1.285 -13.995 1.00 73.12 85 GLY A N 1
ATOM 727 C CA . GLY A 1 85 ? 11.570 -0.562 -14.768 1.00 73.12 85 GLY A CA 1
ATOM 728 C C . GLY A 1 85 ? 12.355 -1.419 -15.767 1.00 73.12 85 GLY A C 1
ATOM 729 O O . GLY A 1 85 ? 13.400 -0.991 -16.251 1.00 73.12 85 GLY A O 1
ATOM 730 N N . SER A 1 86 ? 11.911 -2.640 -16.074 1.00 69.12 86 SER A N 1
ATOM 731 C CA . SER A 1 86 ? 12.627 -3.505 -17.006 1.00 69.12 86 SER A CA 1
ATOM 732 C C . SER A 1 86 ? 12.570 -2.919 -18.422 1.00 69.12 86 SER A C 1
ATOM 734 O O . SER A 1 86 ? 11.519 -2.831 -19.059 1.00 69.12 86 SER A O 1
ATOM 736 N N . ASN A 1 87 ? 13.737 -2.531 -18.946 1.00 68.69 87 ASN A N 1
ATOM 737 C CA . ASN A 1 87 ? 13.926 -2.030 -20.309 1.00 68.69 87 ASN A CA 1
ATOM 738 C C . ASN A 1 87 ? 13.801 -3.163 -21.347 1.00 68.69 87 ASN A C 1
ATOM 740 O O . ASN A 1 87 ? 14.667 -3.369 -22.195 1.00 68.69 87 ASN A O 1
ATOM 744 N N . ILE A 1 88 ? 12.696 -3.911 -21.307 1.00 71.31 88 ILE A N 1
ATOM 745 C CA . ILE A 1 88 ? 12.405 -5.019 -22.225 1.00 71.31 88 ILE A CA 1
ATOM 746 C C . ILE A 1 88 ? 12.417 -4.520 -23.672 1.00 71.31 88 ILE A C 1
ATOM 748 O O . ILE A 1 88 ? 12.835 -5.246 -24.565 1.00 71.31 88 ILE A O 1
ATOM 752 N N . LYS A 1 89 ? 12.010 -3.266 -23.912 1.00 69.38 89 LYS A N 1
ATOM 753 C CA . LYS A 1 89 ? 12.117 -2.633 -25.233 1.00 69.38 89 LYS A CA 1
ATOM 754 C C . LYS A 1 89 ? 13.572 -2.515 -25.694 1.00 69.38 89 LYS A C 1
ATOM 756 O O . LYS A 1 89 ? 13.865 -2.924 -26.807 1.00 69.38 89 LYS A O 1
ATOM 761 N N . HIS A 1 90 ? 14.474 -2.048 -24.831 1.00 66.81 90 HIS A N 1
ATOM 762 C CA . HIS A 1 90 ? 15.906 -1.965 -25.135 1.00 66.81 90 HIS A CA 1
ATOM 763 C C . HIS A 1 90 ? 16.496 -3.354 -25.403 1.00 66.81 90 HIS A C 1
ATOM 765 O O . HIS A 1 90 ? 17.153 -3.565 -26.414 1.00 66.81 90 HIS A O 1
ATOM 771 N N . HIS A 1 91 ? 16.184 -4.334 -24.550 1.00 66.44 91 HIS A N 1
ATOM 772 C CA . HIS A 1 91 ? 16.634 -5.711 -24.751 1.00 66.44 91 HIS A CA 1
ATOM 773 C C . HIS A 1 91 ? 16.093 -6.315 -26.058 1.00 66.44 91 HIS A C 1
ATOM 775 O O . HIS A 1 91 ? 16.827 -6.976 -26.781 1.00 66.44 91 HIS A O 1
ATOM 781 N N . ARG A 1 92 ? 14.831 -6.035 -26.406 1.00 68.62 92 ARG A N 1
ATOM 782 C CA . ARG A 1 92 ? 14.209 -6.480 -27.661 1.00 68.62 92 ARG A CA 1
ATOM 783 C C . ARG A 1 92 ? 14.829 -5.815 -28.890 1.00 68.62 92 ARG A C 1
ATOM 785 O O . ARG A 1 92 ? 14.955 -6.476 -29.907 1.00 68.62 92 ARG A O 1
ATOM 792 N N . MET A 1 93 ? 15.222 -4.544 -28.800 1.00 69.25 93 MET A N 1
ATOM 793 C CA . MET A 1 93 ? 15.930 -3.851 -29.883 1.00 69.25 93 MET A CA 1
ATOM 794 C C . MET A 1 93 ? 17.339 -4.419 -30.097 1.00 69.25 93 MET A C 1
ATOM 796 O O . MET A 1 93 ? 17.757 -4.581 -31.237 1.00 69.25 93 MET A O 1
ATOM 800 N N . LEU A 1 94 ? 18.044 -4.783 -29.020 1.00 70.38 94 LEU A N 1
ATOM 801 C CA . LEU A 1 94 ? 19.365 -5.420 -29.102 1.00 70.38 94 LEU A CA 1
ATOM 802 C C . LEU A 1 94 ? 19.319 -6.864 -29.632 1.00 70.38 94 LEU A C 1
ATOM 804 O O . LEU A 1 94 ? 20.319 -7.349 -30.150 1.00 70.38 94 LEU A O 1
ATOM 808 N N . GLN A 1 95 ? 18.179 -7.553 -29.521 1.00 66.94 95 GLN A N 1
ATOM 809 C CA . GLN A 1 95 ? 18.003 -8.918 -30.037 1.00 66.94 95 GLN A CA 1
ATOM 810 C C . GLN A 1 95 ? 17.720 -8.986 -31.551 1.00 66.94 95 GLN A C 1
ATOM 812 O O . GLN A 1 95 ? 17.583 -10.087 -32.086 1.00 66.94 95 GLN A O 1
ATOM 817 N N . GLY A 1 96 ? 17.668 -7.841 -32.245 1.00 65.69 96 GLY A N 1
ATOM 818 C CA . GLY A 1 96 ? 17.323 -7.773 -33.665 1.00 65.69 96 GLY A CA 1
ATOM 819 C C . GLY A 1 96 ? 15.861 -8.144 -33.934 1.00 65.69 96 GLY A C 1
ATOM 820 O O . GLY A 1 96 ? 15.087 -8.449 -33.022 1.00 65.69 96 GLY A O 1
ATOM 821 N N . GLU A 1 97 ? 15.443 -8.098 -35.200 1.00 67.12 97 GLU A N 1
ATOM 822 C CA . GLU A 1 97 ? 14.120 -8.595 -35.578 1.00 67.12 97 GLU A CA 1
ATOM 823 C C . GLU A 1 97 ? 13.990 -10.061 -35.146 1.00 67.12 97 GLU A C 1
ATOM 825 O O . GLU A 1 97 ? 14.883 -10.876 -35.397 1.00 67.12 97 GLU A O 1
ATOM 830 N N . ARG A 1 98 ? 12.872 -10.416 -34.490 1.00 60.97 98 ARG A N 1
ATOM 831 C CA . ARG A 1 98 ? 12.520 -11.827 -34.283 1.00 60.97 98 ARG A CA 1
ATOM 832 C C . ARG A 1 98 ? 12.622 -12.480 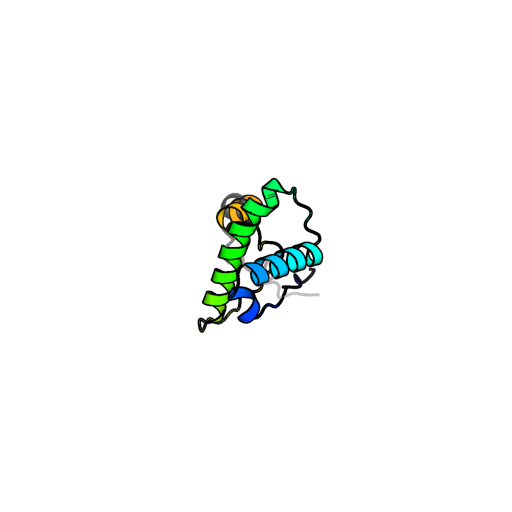-35.649 1.00 60.97 98 ARG A C 1
ATOM 834 O O . ARG A 1 98 ? 11.817 -12.126 -36.504 1.00 60.97 98 ARG A O 1
ATOM 841 N N . ARG A 1 99 ? 13.580 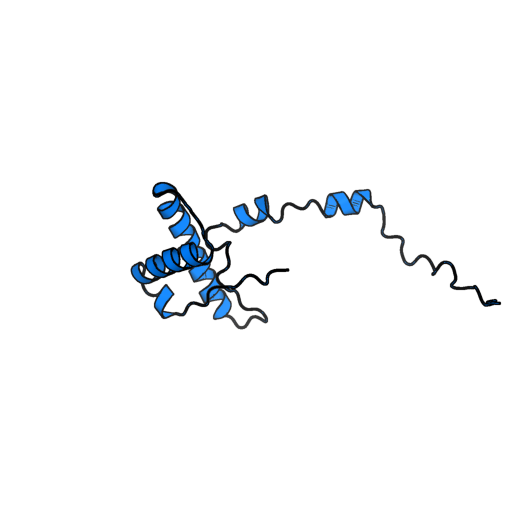-13.399 -35.841 1.00 61.16 99 ARG A N 1
ATOM 842 C CA . ARG A 1 99 ? 13.683 -14.203 -37.063 1.00 61.16 99 ARG A CA 1
ATOM 843 C C . ARG A 1 99 ? 12.295 -14.759 -37.340 1.00 61.16 99 ARG A C 1
ATOM 845 O O . ARG A 1 99 ? 11.829 -15.657 -36.635 1.00 61.16 99 ARG A O 1
ATOM 852 N N . ALA A 1 100 ? 11.600 -14.144 -38.288 1.00 59.72 100 ALA A N 1
ATOM 853 C CA . ALA A 1 100 ? 10.273 -14.551 -38.671 1.00 59.72 100 ALA A CA 1
ATOM 854 C C . ALA A 1 100 ? 10.433 -15.962 -39.214 1.00 59.72 100 ALA A C 1
ATOM 856 O O . ALA A 1 100 ? 11.102 -16.152 -40.223 1.00 59.72 100 ALA A O 1
ATOM 857 N N . LYS A 1 101 ? 9.895 -16.938 -38.477 1.00 62.06 101 LYS A N 1
ATOM 858 C CA . LYS A 1 101 ? 9.622 -18.293 -38.954 1.00 62.06 101 LYS A CA 1
ATOM 859 C C . LYS A 1 101 ? 10.751 -18.847 -39.838 1.00 62.06 101 LYS A C 1
ATOM 861 O O . LYS A 1 101 ? 10.528 -19.225 -40.982 1.00 62.06 101 LYS A O 1
ATOM 866 N N . GLY A 1 102 ? 11.976 -18.870 -39.306 1.00 58.78 102 GLY A N 1
ATOM 867 C CA . GLY A 1 102 ? 13.039 -19.660 -39.916 1.00 58.78 102 GLY A CA 1
ATOM 868 C C . GLY A 1 102 ? 12.555 -21.103 -39.938 1.00 58.78 102 GLY A C 1
ATOM 869 O O . GLY A 1 102 ? 12.269 -21.654 -38.875 1.00 58.78 102 GLY A O 1
ATOM 870 N N . SER A 1 103 ? 12.366 -21.653 -41.138 1.00 66.44 103 SER A N 1
ATOM 871 C CA . SER A 1 103 ? 12.035 -23.059 -41.351 1.00 66.44 103 SER A CA 1
ATOM 872 C C . SER A 1 103 ? 12.855 -23.917 -40.390 1.00 66.44 103 SER A C 1
ATOM 874 O O . SER A 1 103 ? 14.060 -23.696 -40.246 1.00 66.44 103 SER A O 1
ATOM 876 N N . PHE A 1 104 ? 12.194 -24.846 -39.695 1.00 67.12 104 PHE A N 1
ATOM 877 C CA . PHE A 1 104 ? 12.855 -25.823 -38.833 1.00 67.12 104 PHE A CA 1
ATOM 878 C C . PHE A 1 104 ? 14.066 -26.395 -39.590 1.00 67.12 104 PHE A C 1
ATOM 880 O O . PHE A 1 104 ? 13.931 -26.770 -40.752 1.00 67.12 104 PHE A O 1
ATOM 887 N N . MET A 1 105 ? 15.262 -26.380 -38.986 1.00 69.12 105 MET A N 1
ATOM 888 C CA . MET A 1 105 ? 16.507 -26.665 -39.726 1.00 69.12 105 MET A CA 1
ATOM 889 C C . MET A 1 105 ? 16.539 -28.069 -40.349 1.00 69.12 105 MET A C 1
ATOM 891 O O . MET A 1 105 ? 17.249 -28.278 -41.325 1.00 69.12 105 MET A O 1
ATOM 895 N N . TYR A 1 106 ? 15.721 -28.994 -39.843 1.00 67.44 106 TYR A N 1
ATOM 896 C CA . TYR A 1 106 ? 15.547 -30.342 -40.387 1.00 67.44 106 TYR A CA 1
ATOM 897 C C . TYR A 1 106 ? 14.184 -30.545 -41.062 1.00 67.44 106 TYR A C 1
ATOM 899 O O . TYR A 1 106 ? 13.733 -31.674 -41.200 1.00 67.44 106 TYR A O 1
ATOM 907 N N . ALA A 1 107 ? 13.496 -29.472 -41.468 1.00 67.88 107 ALA A N 1
ATOM 908 C CA . ALA A 1 107 ? 12.161 -29.571 -42.069 1.00 67.88 107 ALA A CA 1
ATOM 909 C C . ALA A 1 107 ? 12.141 -30.418 -43.347 1.00 67.88 107 ALA A C 1
ATOM 911 O O . ALA A 1 107 ? 11.098 -30.959 -43.684 1.00 67.88 107 ALA A O 1
ATOM 912 N N . ASN A 1 108 ? 13.289 -30.527 -44.018 1.00 70.31 108 ASN A N 1
ATOM 913 C CA . ASN A 1 108 ? 13.452 -31.253 -45.274 1.00 70.31 108 ASN A CA 1
ATOM 914 C C . ASN A 1 108 ? 14.364 -32.485 -45.119 1.00 70.31 108 ASN A C 1
ATOM 916 O O . ASN A 1 108 ? 15.003 -32.892 -46.087 1.00 70.31 108 ASN A O 1
ATOM 920 N N . VAL A 1 109 ? 14.533 -33.023 -43.904 1.00 73.38 109 VAL A N 1
ATOM 921 C CA . VAL A 1 109 ? 15.316 -34.252 -43.710 1.00 73.38 109 VAL A CA 1
ATOM 922 C C . VAL A 1 109 ? 14.373 -35.446 -43.684 1.00 73.38 109 VAL A C 1
ATOM 924 O O . VAL A 1 109 ? 13.813 -35.783 -42.647 1.00 73.38 109 VAL A O 1
ATOM 927 N N . ASP A 1 110 ? 14.237 -36.082 -44.848 1.00 70.19 110 ASP A N 1
ATOM 928 C CA . ASP A 1 110 ? 13.411 -37.280 -45.059 1.00 70.19 110 ASP A CA 1
ATOM 929 C C . ASP A 1 110 ? 14.196 -38.595 -44.879 1.00 70.19 110 ASP A C 1
ATOM 931 O O . ASP A 1 110 ? 13.630 -39.682 -44.961 1.00 70.19 110 ASP A O 1
ATOM 935 N N . ALA A 1 111 ? 15.506 -38.517 -44.630 1.00 69.25 111 ALA A N 1
ATOM 936 C CA . ALA A 1 111 ? 16.374 -39.677 -44.462 1.00 69.25 111 ALA A CA 1
ATOM 937 C C . ALA A 1 111 ? 16.928 -39.728 -43.032 1.00 69.25 111 ALA A C 1
ATOM 939 O O . ALA A 1 111 ? 17.932 -39.089 -42.714 1.00 69.25 111 ALA A O 1
ATOM 940 N N . LEU A 1 112 ? 16.251 -40.496 -42.178 1.00 66.00 112 LEU A N 1
ATOM 941 C CA . LEU A 1 112 ? 16.793 -40.980 -40.911 1.00 66.00 112 LEU A CA 1
ATOM 942 C C . LEU A 1 112 ? 17.322 -42.414 -41.127 1.00 66.00 112 LEU A C 1
ATOM 944 O O . LEU A 1 112 ? 16.614 -43.192 -41.771 1.00 66.00 112 LEU A O 1
ATOM 948 N N . PRO A 1 113 ? 18.539 -42.753 -40.654 1.00 66.88 113 PRO A N 1
ATOM 949 C CA . PRO A 1 113 ? 19.060 -44.121 -40.681 1.00 66.88 113 PRO A CA 1
ATOM 950 C C . PRO A 1 113 ? 18.264 -45.083 -39.792 1.00 66.88 113 PRO A C 1
ATOM 952 O O . PRO A 1 113 ? 17.733 -44.627 -38.752 1.00 66.88 113 PRO A O 1
#

Organism: Noccaea caerulescens (NCBI:txid107243)

Secondary structure (DSSP, 8-state):
-----PBP--HHHHH-HHHHHHHHHHHHHHTT----HHHHHHHHHHHHHHHHHHHHHHHS--SS---B-TTTTS-HHHHHHHHS---HHHHHHHT-S--TT---TTTT-----

Foldseek 3Di:
DPPFPFDDDDPVCLPDPVSLVVVLVVLCVVLVPDDDPVLCVVLSVQLNVQVVVQVVVQVDPDPDHDGHGPCSSPDPVRCCVPPVPPPVVVVCVVVPPPPPCPDDPCNPPPDDD

Solvent-accessible surface area (backbone atoms only — not comparable to full-atom values): 7105 Å² total; per-residue (Å²): 130,85,76,77,82,49,54,85,84,56,74,74,40,71,72,36,73,66,40,40,51,53,51,47,54,50,50,30,60,75,63,67,59,87,72,55,76,73,51,45,61,62,31,46,56,42,26,54,53,45,54,50,50,34,52,56,50,50,74,41,98,52,103,60,73,67,65,50,44,94,58,41,58,53,50,74,65,58,44,36,62,74,73,62,60,70,58,57,66,59,56,49,62,74,64,50,78,76,76,74,79,68,71,60,94,62,76,84,66,87,79,78,135

Radius of gyration: 22.89 Å; Cα contacts (8 Å, |Δi|>4): 59; chains: 1; bounding box: 37×53×59 Å

Sequence (113 aa):
LETTKGLDFHDKDVESEDNLWELYELWRSHHTIARSLEEKAKRFNVFKHNVRHIHETNKKDKPYKLKLNKFGDMTSEEFRKTYAGSNIKHHRMLQGERRAKGSFMYANVDALP

InterPro domains:
  IPR013201 Cathepsin propeptide inhibitor domain (I29) [PF08246] (24-79)
  IPR013201 Cathepsin propeptide inhibitor domain (I29) [SM00848] (24-79)
  IPR038765 Papain-like cysteine peptidase superfamily [SSF54001] (19-96)

Nearest PDB structures (foldseek):
  5ef4-assembly1_A  TM=7.519E-01  e=6.196E-07  Ambrosia artemisiifolia
  4qrg-assembly1_A  TM=9.137E-01  e=5.875E-04  Carica papaya
  3f75-assembly1_P  TM=9.603E-01  e=1.395E-03  Toxoplasma gondii RH
  6czk-assembly1_A  TM=9.271E-01  e=7.258E-02  Homo sapiens
  6czs-assembly1_A  TM=8.616E-01  e=8.212E-02  Homo sapiens